Protein AF-A0A9E4YBW5-F1 (afdb_monomer_lite)

Structure (mmCIF, N/CA/C/O backbone):
data_AF-A0A9E4YBW5-F1
#
_entry.id   AF-A0A9E4YBW5-F1
#
loop_
_atom_site.group_PDB
_atom_site.id
_atom_site.type_symbol
_atom_site.label_atom_id
_atom_site.label_alt_id
_atom_site.label_comp_id
_atom_site.label_asym_id
_atom_site.label_entity_id
_atom_site.label_seq_id
_atom_site.pdbx_PDB_ins_code
_atom_site.Cartn_x
_atom_site.Cartn_y
_atom_site.Cartn_z
_atom_site.occupancy
_atom_site.B_iso_or_equiv
_atom_site.auth_seq_id
_atom_site.auth_comp_id
_atom_site.auth_asym_id
_atom_site.auth_atom_id
_atom_site.pdbx_PDB_model_num
ATOM 1 N N . GLY A 1 1 ? 9.482 6.666 -0.525 1.00 86.12 1 GLY A N 1
ATOM 2 C CA . GLY A 1 1 ? 9.357 5.255 -0.113 1.00 86.12 1 GLY A CA 1
ATOM 3 C C . GLY A 1 1 ? 7.940 4.925 0.320 1.00 86.12 1 GLY A C 1
ATOM 4 O O . GLY A 1 1 ? 7.127 4.548 -0.511 1.00 86.12 1 GLY A O 1
ATOM 5 N N . LEU A 1 2 ? 7.605 5.088 1.604 1.00 91.19 2 LEU A N 1
ATOM 6 C CA . LEU A 1 2 ? 6.268 4.728 2.117 1.00 91.19 2 LEU A CA 1
ATOM 7 C C . LEU A 1 2 ? 5.131 5.548 1.490 1.00 91.19 2 LEU A C 1
ATOM 9 O O . LEU A 1 2 ? 4.128 4.981 1.078 1.00 91.19 2 LEU A O 1
ATOM 13 N N . LYS A 1 3 ? 5.311 6.866 1.345 1.00 91.81 3 LYS A N 1
ATOM 14 C CA . LYS A 1 3 ? 4.306 7.751 0.726 1.00 91.81 3 LYS A CA 1
ATOM 15 C C . LYS A 1 3 ? 4.037 7.451 -0.755 1.00 91.81 3 LYS A C 1
ATOM 17 O O . LYS A 1 3 ? 2.979 7.805 -1.251 1.00 91.81 3 LYS A O 1
ATOM 22 N N . ASP A 1 4 ? 4.978 6.794 -1.433 1.0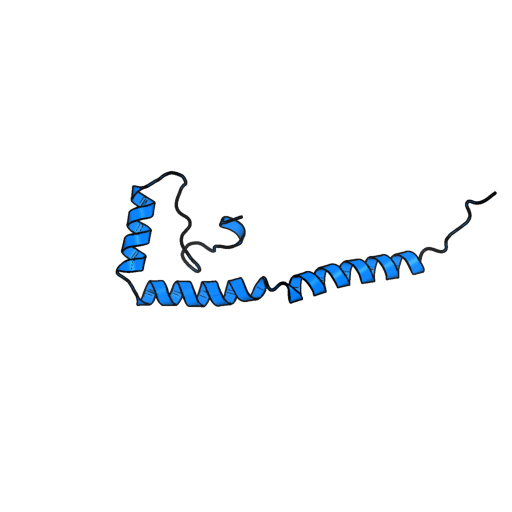0 89.00 4 ASP A N 1
ATOM 23 C CA . ASP A 1 4 ? 4.853 6.452 -2.857 1.00 89.00 4 ASP A CA 1
ATOM 24 C C . ASP A 1 4 ? 4.121 5.115 -3.055 1.00 89.00 4 ASP A C 1
ATOM 26 O O . ASP A 1 4 ? 3.584 4.838 -4.123 1.00 89.00 4 ASP A O 1
ATOM 30 N N . THR A 1 5 ? 4.099 4.269 -2.020 1.00 91.38 5 THR A N 1
ATOM 31 C CA . THR A 1 5 ? 3.537 2.910 -2.070 1.00 91.38 5 THR A CA 1
ATOM 32 C C . THR A 1 5 ? 2.226 2.779 -1.301 1.00 91.38 5 THR A C 1
ATOM 34 O O . THR A 1 5 ? 1.413 1.918 -1.633 1.00 91.38 5 THR A O 1
ATOM 37 N N . VAL A 1 6 ? 1.987 3.649 -0.314 1.00 96.31 6 VAL A N 1
ATOM 38 C CA . VAL A 1 6 ? 0.770 3.674 0.502 1.00 96.31 6 VAL A CA 1
ATOM 39 C C . VAL A 1 6 ? -0.059 4.915 0.181 1.00 96.31 6 VAL A C 1
ATOM 41 O O . VAL A 1 6 ? 0.369 6.046 0.397 1.00 96.31 6 VAL A O 1
ATOM 44 N N . GLN A 1 7 ? -1.290 4.687 -0.266 1.00 96.50 7 GLN A N 1
ATOM 45 C CA . GLN A 1 7 ? -2.359 5.683 -0.327 1.00 96.50 7 GLN A CA 1
ATOM 46 C C . GLN A 1 7 ? -3.103 5.688 1.015 1.00 96.50 7 GLN A C 1
ATOM 48 O O . GLN A 1 7 ? -3.792 4.709 1.334 1.00 96.50 7 GLN A O 1
ATOM 53 N N . ASP A 1 8 ? -2.932 6.762 1.791 1.00 97.44 8 ASP A N 1
ATOM 54 C CA . ASP A 1 8 ? -3.500 6.913 3.136 1.00 97.44 8 ASP A CA 1
ATOM 55 C C . ASP A 1 8 ? -5.029 6.752 3.141 1.00 97.44 8 ASP A C 1
ATOM 57 O O . ASP A 1 8 ? -5.727 7.238 2.251 1.00 97.44 8 ASP A O 1
ATOM 61 N N . GLY A 1 9 ? -5.547 5.994 4.107 1.00 96.69 9 GLY A N 1
ATOM 62 C CA . GLY A 1 9 ? -6.967 5.670 4.252 1.00 96.69 9 GLY A CA 1
ATOM 63 C C . GLY A 1 9 ? -7.536 4.691 3.220 1.00 96.69 9 GLY A C 1
ATOM 64 O O . GLY A 1 9 ? -8.634 4.179 3.430 1.00 96.69 9 GLY A O 1
ATOM 65 N N . ARG A 1 10 ? -6.807 4.388 2.137 1.00 97.31 10 ARG A N 1
ATOM 66 C CA . ARG A 1 10 ? -7.286 3.519 1.048 1.00 97.31 10 ARG A CA 1
ATOM 67 C C . ARG A 1 10 ? -6.558 2.185 0.956 1.00 97.31 10 ARG A C 1
ATOM 69 O O . ARG A 1 10 ? -7.196 1.153 0.793 1.00 97.31 10 ARG A O 1
ATOM 76 N N . THR A 1 11 ? -5.235 2.197 1.077 1.00 97.75 11 THR A N 1
ATOM 77 C CA . THR A 1 11 ? -4.381 0.987 1.011 1.00 97.75 11 THR A CA 1
ATOM 78 C C . THR A 1 11 ? -3.612 0.736 2.310 1.00 97.75 11 THR A C 1
ATOM 80 O O . THR A 1 11 ? -2.917 -0.264 2.453 1.00 97.75 11 THR A O 1
ATOM 83 N N . GLY A 1 12 ? -3.738 1.646 3.272 1.00 97.81 12 GLY A N 1
ATOM 84 C CA . GLY A 1 12 ? -3.076 1.613 4.568 1.00 97.81 12 GLY A CA 1
ATOM 85 C C . GLY A 1 12 ? -3.209 2.970 5.250 1.00 97.81 12 GLY A C 1
ATOM 86 O O . GLY A 1 12 ? -3.906 3.845 4.742 1.00 97.81 12 GLY A O 1
ATOM 87 N N . TYR A 1 13 ? -2.525 3.148 6.377 1.00 97.88 13 TYR A N 1
ATOM 88 C CA . TYR A 1 13 ? -2.429 4.440 7.053 1.00 97.88 13 TYR A CA 1
ATOM 89 C C . TYR A 1 13 ? -0.980 4.906 7.125 1.00 97.88 13 TYR A C 1
ATOM 91 O O . TYR A 1 13 ? -0.077 4.123 7.425 1.00 97.88 13 TYR A O 1
ATOM 99 N N . LEU A 1 14 ? -0.770 6.194 6.881 1.00 97.25 14 LEU A N 1
ATOM 100 C CA . LEU A 1 14 ? 0.496 6.875 7.090 1.00 97.25 14 LEU A CA 1
ATOM 101 C C . LEU A 1 14 ? 0.437 7.620 8.420 1.00 97.25 14 LEU A C 1
ATOM 103 O O . LEU A 1 14 ? -0.235 8.638 8.565 1.00 97.25 14 LEU A O 1
ATOM 107 N N . VAL A 1 15 ? 1.164 7.099 9.402 1.00 96.50 15 VAL A N 1
ATOM 108 C CA . VAL A 1 15 ? 1.228 7.683 10.743 1.00 96.50 15 VAL A CA 1
ATOM 109 C C . VAL A 1 15 ? 2.411 8.655 10.830 1.00 96.50 15 VAL A C 1
ATOM 111 O O . VAL A 1 15 ? 3.489 8.337 10.313 1.00 96.50 15 VAL A O 1
ATOM 114 N N . PRO A 1 16 ? 2.253 9.830 11.473 1.00 93.50 16 PRO A N 1
ATOM 115 C CA . PRO A 1 16 ? 3.363 10.734 11.742 1.00 93.50 16 PRO A CA 1
ATOM 116 C C . PRO A 1 16 ? 4.534 10.039 12.448 1.00 93.50 16 PRO A C 1
ATOM 118 O O . PRO A 1 16 ? 4.366 9.142 13.277 1.00 93.50 16 PRO A O 1
ATOM 121 N N . TRP A 1 17 ? 5.748 10.454 12.096 1.00 93.38 17 TRP A N 1
ATOM 122 C CA . TRP A 1 17 ? 6.963 9.828 12.601 1.00 93.38 17 TRP A CA 1
ATOM 123 C C . TRP A 1 17 ? 7.109 10.030 14.111 1.00 93.38 17 TRP A C 1
ATOM 125 O O . TRP A 1 17 ? 6.979 11.151 14.594 1.00 93.38 17 TRP A O 1
ATOM 135 N N . ARG A 1 18 ? 7.450 8.955 14.837 1.00 93.06 18 ARG A N 1
ATOM 136 C CA . ARG A 1 18 ? 7.671 8.968 16.298 1.00 93.06 18 ARG A CA 1
ATOM 137 C C . ARG A 1 18 ? 6.470 9.478 17.109 1.00 93.06 18 ARG A C 1
ATOM 139 O O . ARG A 1 18 ? 6.657 10.039 18.182 1.00 93.06 18 ARG A O 1
ATOM 146 N N . CYS A 1 19 ? 5.256 9.239 16.620 1.00 96.44 19 CYS A N 1
ATOM 147 C CA . CYS A 1 19 ? 4.024 9.512 17.353 1.00 96.44 19 CYS A CA 1
ATOM 148 C C . CYS A 1 19 ? 3.389 8.176 17.784 1.00 96.44 19 CYS A C 1
ATOM 150 O O . CYS A 1 19 ? 2.697 7.552 16.973 1.00 96.44 19 CYS A O 1
ATOM 152 N N . PRO A 1 20 ? 3.664 7.688 19.009 1.00 97.06 20 PRO A N 1
ATOM 153 C CA . PRO A 1 20 ? 3.178 6.388 19.461 1.00 97.06 20 PRO A CA 1
ATOM 154 C C . PRO A 1 20 ? 1.656 6.352 19.643 1.00 97.06 20 PRO A C 1
ATOM 156 O O . PRO A 1 20 ? 1.054 5.327 19.335 1.00 97.06 20 PRO A O 1
ATOM 159 N N . GLU A 1 21 ? 1.020 7.448 20.062 1.00 97.94 21 GLU A N 1
ATOM 160 C CA . GLU A 1 21 ? -0.428 7.489 20.298 1.00 97.94 21 GLU A CA 1
ATOM 161 C C . GLU A 1 21 ? -1.217 7.332 18.986 1.00 97.94 21 GLU A C 1
ATOM 163 O O . GLU A 1 21 ? -1.971 6.363 18.875 1.00 97.94 21 GLU A O 1
ATOM 168 N N . PRO A 1 22 ? -0.974 8.132 17.924 1.00 97.06 22 PRO A N 1
ATOM 169 C CA . PRO A 1 22 ? -1.630 7.916 16.633 1.00 97.06 22 PRO A CA 1
ATOM 170 C C . PRO A 1 22 ? -1.302 6.552 16.012 1.00 97.06 22 PRO A C 1
ATOM 172 O O . PRO A 1 22 ? -2.103 6.002 15.259 1.00 97.06 22 PRO A O 1
ATOM 175 N N . PHE A 1 23 ? -0.123 5.989 16.300 1.00 97.56 23 PHE A N 1
ATOM 176 C CA . PHE A 1 23 ? 0.234 4.653 15.826 1.00 97.56 23 PHE A CA 1
ATOM 177 C C . PHE A 1 23 ? -0.623 3.576 16.498 1.00 97.56 23 PHE A C 1
ATOM 179 O O . PHE A 1 23 ? -1.190 2.727 15.808 1.0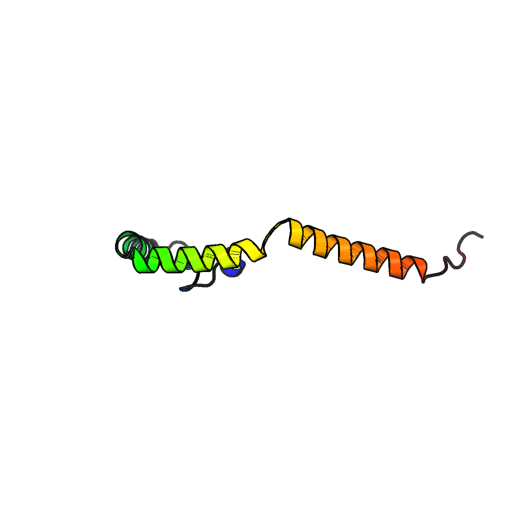0 97.56 23 PHE A O 1
ATOM 186 N N . ALA A 1 24 ? -0.750 3.640 17.826 1.00 98.19 24 ALA A N 1
ATOM 187 C CA . ALA A 1 24 ? -1.581 2.733 18.606 1.00 98.19 24 ALA A CA 1
ATOM 188 C C . ALA A 1 24 ? -3.057 2.834 18.199 1.00 98.19 24 ALA A C 1
ATOM 190 O O . ALA A 1 24 ? -3.684 1.805 17.970 1.00 98.19 24 ALA A O 1
ATOM 191 N N . GLU A 1 25 ? -3.582 4.046 18.005 1.00 98.19 25 GLU A N 1
ATOM 192 C CA . GLU A 1 25 ? -4.960 4.269 17.545 1.00 98.19 25 GLU A CA 1
ATOM 193 C C . GLU A 1 25 ? -5.246 3.594 16.196 1.00 98.19 25 GLU A C 1
ATOM 195 O O . GLU A 1 25 ? -6.261 2.916 16.031 1.00 98.19 25 GLU A O 1
ATOM 200 N N . ARG A 1 26 ? -4.347 3.742 15.209 1.00 97.88 26 ARG A N 1
ATOM 201 C CA . ARG A 1 26 ? -4.519 3.095 13.896 1.00 97.88 26 ARG A CA 1
ATOM 202 C C . ARG A 1 26 ? -4.392 1.582 13.981 1.00 97.88 26 ARG A C 1
ATOM 204 O O . ARG A 1 26 ? -5.111 0.882 13.269 1.00 97.88 26 ARG A O 1
ATOM 211 N N . LEU A 1 27 ? -3.498 1.079 14.828 1.00 98.00 27 LEU A N 1
ATOM 212 C CA . LEU A 1 27 ? -3.350 -0.353 15.043 1.00 98.00 27 LEU A CA 1
ATOM 213 C C . LEU A 1 27 ? -4.616 -0.941 15.676 1.00 98.00 27 LEU A C 1
ATOM 215 O O . LEU A 1 27 ? -5.149 -1.918 15.153 1.00 98.00 27 LEU A O 1
ATOM 219 N N . ASP A 1 28 ? -5.128 -0.320 16.737 1.00 98.69 28 ASP A N 1
ATOM 220 C CA . ASP A 1 28 ? -6.328 -0.768 17.443 1.00 98.69 28 ASP A CA 1
ATOM 221 C C . ASP A 1 28 ? -7.564 -0.732 16.534 1.00 98.69 28 ASP A C 1
ATOM 223 O O . ASP A 1 28 ? -8.288 -1.724 16.423 1.00 98.69 28 ASP A O 1
ATOM 227 N N . LEU A 1 29 ? -7.735 0.345 15.757 1.00 98.44 29 LEU A N 1
ATOM 228 C CA . LEU A 1 29 ? -8.773 0.440 14.728 1.00 98.44 29 LEU A CA 1
ATOM 229 C C . LEU A 1 29 ? -8.715 -0.738 13.744 1.00 98.44 29 LEU A C 1
ATOM 231 O O . LEU A 1 29 ? -9.742 -1.335 13.422 1.00 98.44 29 LEU A O 1
ATOM 235 N N . LEU A 1 30 ? -7.527 -1.083 13.243 1.00 98.38 30 LEU A N 1
ATOM 236 C CA . LEU A 1 30 ? -7.383 -2.180 12.286 1.00 98.38 30 LEU A CA 1
ATOM 237 C C . LEU A 1 30 ? -7.569 -3.550 12.927 1.00 98.38 30 LEU A C 1
ATOM 239 O O . LEU A 1 30 ? -8.075 -4.445 12.253 1.00 98.38 30 LEU A O 1
ATOM 243 N N . LEU A 1 31 ? -7.170 -3.743 14.183 1.00 98.50 31 LEU A N 1
ATOM 244 C CA . LEU A 1 31 ? -7.346 -5.007 14.900 1.00 98.50 31 LEU A CA 1
ATOM 245 C C . LEU A 1 31 ? -8.823 -5.263 15.219 1.00 98.50 31 LEU A C 1
ATOM 247 O O . LEU A 1 31 ? -9.307 -6.376 14.995 1.00 98.50 31 LEU A O 1
ATOM 251 N N . THR A 1 32 ? -9.545 -4.227 15.643 1.00 98.69 32 THR A N 1
ATOM 252 C CA . THR A 1 32 ? -10.950 -4.306 16.074 1.00 98.69 32 THR A CA 1
ATOM 253 C C . THR A 1 32 ? -11.960 -4.222 14.924 1.00 98.69 32 THR A C 1
ATOM 255 O O . THR A 1 32 ? -13.077 -4.717 15.061 1.00 98.69 32 THR A O 1
ATOM 258 N N . ASN A 1 33 ? -11.587 -3.672 13.762 1.00 98.69 33 ASN A N 1
ATOM 259 C CA . ASN A 1 33 ? -12.471 -3.533 12.600 1.00 98.69 33 ASN A CA 1
ATOM 260 C C . ASN A 1 33 ? -12.030 -4.428 11.426 1.00 98.69 33 ASN A C 1
ATOM 262 O O . ASN A 1 33 ? -11.337 -3.997 10.498 1.00 98.69 33 ASN A O 1
ATOM 266 N N . GLU A 1 34 ? -12.452 -5.698 11.443 1.00 98.62 34 GLU A N 1
ATOM 267 C CA . GLU A 1 34 ? -12.145 -6.647 10.363 1.00 98.62 34 GLU A CA 1
ATOM 268 C C . GLU A 1 34 ? -12.619 -6.184 8.969 1.00 98.62 34 GLU A C 1
ATOM 270 O O . GLU A 1 34 ? -11.819 -6.284 8.031 1.00 98.62 34 GLU A O 1
ATOM 275 N N . PRO A 1 35 ? -13.858 -5.681 8.780 1.00 98.69 35 PRO A N 1
ATOM 276 C CA . PRO A 1 35 ? -14.313 -5.227 7.467 1.00 98.69 35 PRO A CA 1
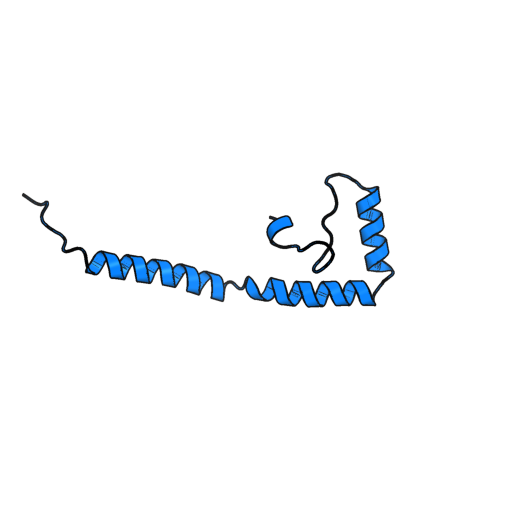ATOM 277 C C . PRO A 1 35 ? -13.407 -4.153 6.858 1.00 98.69 35 PRO A C 1
ATOM 279 O O . PRO A 1 35 ? -13.016 -4.267 5.691 1.00 98.69 35 PRO A O 1
ATOM 282 N N . LEU A 1 36 ? -13.012 -3.157 7.658 1.00 98.56 36 LEU A N 1
ATOM 283 C CA . LEU A 1 36 ? -12.079 -2.110 7.247 1.00 98.56 36 LEU A CA 1
ATOM 284 C C . LEU A 1 36 ? -10.716 -2.703 6.876 1.00 98.56 36 LEU A C 1
ATOM 286 O O . LEU A 1 36 ? -10.218 -2.457 5.776 1.00 98.56 36 LEU A O 1
ATOM 290 N N . ARG A 1 37 ? -10.144 -3.541 7.751 1.00 98.56 37 ARG A N 1
ATOM 291 C CA . ARG A 1 37 ? -8.854 -4.211 7.521 1.00 98.56 37 ARG A CA 1
ATOM 292 C C . ARG A 1 37 ? -8.855 -5.019 6.222 1.00 98.56 37 ARG A C 1
ATOM 294 O O . ARG A 1 37 ? -7.910 -4.933 5.438 1.00 98.56 37 ARG A O 1
ATOM 301 N N . ARG A 1 38 ? -9.925 -5.774 5.954 1.00 98.62 38 ARG A N 1
ATOM 302 C CA . ARG A 1 38 ? -10.084 -6.539 4.706 1.00 98.62 38 ARG A CA 1
ATOM 303 C C . ARG A 1 38 ? -10.215 -5.624 3.492 1.00 98.62 38 ARG A C 1
ATOM 305 O O . ARG A 1 38 ? -9.668 -5.950 2.443 1.00 98.62 38 ARG A O 1
ATOM 312 N N . SER A 1 39 ? -10.935 -4.509 3.615 1.00 98.50 39 SER A N 1
ATOM 313 C CA . SER A 1 39 ? -11.097 -3.540 2.528 1.00 98.50 39 SER A CA 1
ATOM 314 C C . SER A 1 39 ? -9.766 -2.910 2.128 1.00 98.50 39 SER A C 1
ATOM 316 O O . SER A 1 39 ? -9.382 -3.000 0.963 1.00 98.50 39 SER A O 1
ATOM 318 N N . LEU A 1 40 ? -9.025 -2.375 3.103 1.00 98.50 40 LEU A N 1
ATOM 319 C CA . LEU A 1 40 ? -7.680 -1.827 2.900 1.00 98.50 40 LEU A CA 1
ATOM 320 C C . LEU A 1 40 ? -6.747 -2.867 2.269 1.00 98.50 40 LEU A C 1
ATOM 322 O O . LEU A 1 40 ? -6.044 -2.558 1.313 1.00 98.50 40 LEU A O 1
ATOM 326 N N . GLY A 1 41 ? -6.777 -4.115 2.753 1.00 98.38 41 GLY A N 1
ATOM 327 C CA . GLY A 1 41 ? -5.950 -5.200 2.219 1.00 98.38 41 GLY A CA 1
ATOM 328 C C . GLY A 1 41 ? -6.249 -5.549 0.756 1.00 98.38 41 GLY A C 1
ATOM 329 O O . GLY A 1 41 ? -5.319 -5.798 -0.012 1.00 98.38 41 GLY A O 1
ATOM 330 N N . ARG A 1 42 ? -7.524 -5.536 0.339 1.00 98.50 42 ARG A N 1
ATOM 331 C CA . ARG A 1 42 ? -7.900 -5.763 -1.070 1.00 98.50 42 ARG A CA 1
ATOM 332 C C . ARG A 1 42 ? -7.391 -4.646 -1.978 1.00 98.50 42 ARG A C 1
ATOM 334 O O . ARG A 1 42 ? -6.778 -4.941 -3.001 1.00 98.50 42 ARG A O 1
ATOM 341 N N . GLU A 1 43 ? -7.600 -3.392 -1.587 1.00 98.25 43 GLU A N 1
ATOM 342 C CA . GLU A 1 43 ? -7.100 -2.233 -2.337 1.00 98.25 43 GLU A CA 1
ATOM 343 C C . GLU A 1 43 ? -5.565 -2.245 -2.408 1.00 98.25 43 GLU A C 1
ATOM 345 O O . GLU A 1 43 ? -4.987 -2.078 -3.482 1.00 98.25 43 GLU A O 1
ATOM 350 N N . ALA A 1 44 ? -4.894 -2.520 -1.285 1.00 97.62 44 ALA A N 1
ATOM 351 C CA . ALA A 1 44 ? -3.439 -2.618 -1.218 1.00 97.62 44 ALA A CA 1
ATOM 352 C C . ALA A 1 44 ? -2.899 -3.714 -2.140 1.00 97.62 44 ALA A C 1
ATOM 354 O O . ALA A 1 44 ? -1.920 -3.495 -2.851 1.00 97.62 44 ALA A O 1
ATOM 355 N N . ARG A 1 45 ? -3.558 -4.881 -2.178 1.00 97.12 45 ARG A N 1
ATOM 356 C CA . ARG A 1 45 ? -3.189 -5.971 -3.086 1.00 97.12 45 ARG A CA 1
ATOM 357 C C . ARG A 1 45 ? -3.293 -5.532 -4.542 1.00 97.12 45 ARG A C 1
ATOM 359 O O . ARG A 1 45 ? -2.342 -5.745 -5.286 1.00 97.12 45 ARG A O 1
ATOM 366 N N . ALA A 1 46 ? -4.402 -4.909 -4.937 1.00 95.12 46 ALA A N 1
ATOM 367 C CA . ALA A 1 46 ? -4.598 -4.444 -6.308 1.00 95.12 46 ALA A CA 1
ATOM 368 C C . ALA A 1 46 ? -3.516 -3.437 -6.736 1.00 95.12 46 ALA A C 1
ATOM 370 O O . ALA A 1 46 ? -2.967 -3.554 -7.829 1.00 95.12 46 ALA A O 1
ATOM 371 N N . VAL A 1 47 ? -3.153 -2.497 -5.856 1.00 94.12 47 VAL A N 1
ATOM 372 C CA . VAL A 1 47 ? -2.080 -1.526 -6.120 1.00 94.12 47 VAL A CA 1
ATOM 373 C C . VAL A 1 47 ? -0.710 -2.206 -6.187 1.00 94.12 47 VAL A C 1
ATOM 375 O O . VAL A 1 47 ? 0.046 -1.958 -7.125 1.00 94.12 47 VAL A O 1
ATOM 378 N N . ALA A 1 48 ? -0.392 -3.104 -5.251 1.00 93.25 48 ALA A N 1
ATOM 379 C CA . ALA A 1 48 ? 0.881 -3.826 -5.225 1.00 93.25 48 ALA A CA 1
ATOM 380 C C . ALA A 1 48 ? 1.128 -4.640 -6.507 1.00 93.25 48 ALA A C 1
ATOM 382 O O . ALA A 1 48 ? 2.253 -4.703 -6.997 1.00 93.25 48 ALA A O 1
ATOM 383 N N . GLU A 1 49 ? 0.076 -5.212 -7.094 1.00 92.69 49 GLU A N 1
ATOM 384 C CA . GLU A 1 49 ? 0.163 -5.974 -8.345 1.00 92.69 49 GLU A CA 1
ATOM 385 C C . GLU A 1 49 ? 0.555 -5.123 -9.560 1.00 92.69 49 GLU A C 1
ATOM 387 O O . GLU A 1 49 ? 0.989 -5.660 -10.578 1.00 92.69 49 GLU A O 1
ATOM 392 N N . THR A 1 50 ? 0.467 -3.796 -9.461 1.00 89.81 50 THR A N 1
ATOM 393 C CA . THR A 1 50 ? 0.963 -2.898 -10.512 1.00 89.81 50 THR A CA 1
ATOM 394 C C . THR A 1 50 ? 2.484 -2.730 -10.488 1.00 89.81 50 THR A C 1
ATOM 396 O O . THR A 1 50 ? 3.058 -2.366 -11.510 1.00 89.81 50 THR A O 1
ATOM 399 N N . TYR A 1 51 ? 3.144 -3.074 -9.377 1.00 89.62 51 TYR A N 1
ATOM 400 C CA . TYR A 1 51 ? 4.594 -2.956 -9.176 1.00 89.62 51 TYR A CA 1
ATOM 401 C C . TYR A 1 51 ? 5.355 -4.265 -9.453 1.00 89.62 51 TYR A C 1
ATOM 403 O O . TYR A 1 51 ? 6.421 -4.515 -8.890 1.00 89.62 51 TYR A O 1
ATOM 411 N N . ARG A 1 52 ? 4.810 -5.141 -10.304 1.00 91.31 52 ARG A N 1
ATOM 412 C CA . ARG A 1 52 ? 5.445 -6.418 -10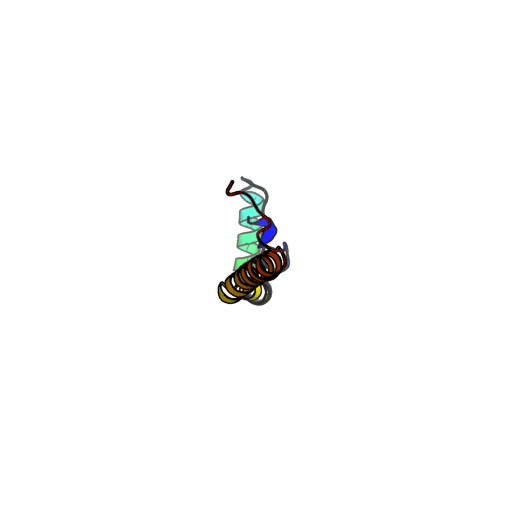.667 1.00 91.31 52 ARG A CA 1
ATOM 413 C C . ARG A 1 52 ? 6.769 -6.206 -11.399 1.00 91.31 52 ARG A C 1
ATOM 415 O O . ARG A 1 52 ? 6.848 -5.398 -12.321 1.00 91.31 52 ARG A O 1
ATOM 422 N N . TRP A 1 53 ? 7.769 -7.025 -11.068 1.00 93.31 53 TRP A N 1
ATOM 423 C CA . TRP A 1 53 ? 9.076 -7.017 -11.738 1.00 93.31 53 TRP A CA 1
ATOM 424 C C . TRP A 1 53 ? 8.991 -7.202 -13.253 1.00 93.31 53 TRP A C 1
ATOM 426 O O . TRP A 1 53 ? 9.767 -6.580 -13.966 1.00 93.31 53 TRP A O 1
ATOM 436 N N . SER A 1 54 ? 8.032 -7.989 -13.749 1.00 93.69 54 SER A N 1
ATOM 437 C CA . SER A 1 54 ? 7.805 -8.145 -15.191 1.00 93.69 54 SER A CA 1
ATOM 438 C C . SER A 1 54 ? 7.516 -6.806 -15.872 1.00 93.69 54 SER A C 1
ATOM 440 O O . SER A 1 54 ? 8.137 -6.479 -16.874 1.00 93.69 54 SER A O 1
ATOM 442 N N . ARG A 1 55 ? 6.667 -5.973 -15.261 1.00 91.56 55 ARG A N 1
ATOM 443 C CA . ARG A 1 55 ? 6.332 -4.641 -15.775 1.00 91.56 55 ARG A CA 1
ATOM 444 C C . ARG A 1 55 ? 7.539 -3.703 -15.757 1.00 91.56 55 ARG A C 1
ATOM 446 O O . ARG A 1 55 ? 7.706 -2.897 -16.664 1.00 91.56 55 ARG A O 1
ATOM 453 N N . VAL A 1 56 ? 8.371 -3.792 -14.719 1.00 93.25 56 VAL A N 1
ATOM 454 C CA . VAL A 1 56 ? 9.617 -3.014 -14.639 1.00 93.25 56 VAL A CA 1
ATOM 455 C C . VAL A 1 56 ? 10.589 -3.454 -15.736 1.00 93.25 56 VAL A C 1
ATOM 457 O O . VAL A 1 56 ? 11.170 -2.604 -16.402 1.00 93.25 56 VAL A O 1
ATOM 460 N N . ALA A 1 57 ? 10.732 -4.762 -15.961 1.00 96.38 57 ALA A N 1
ATOM 461 C CA . ALA A 1 57 ? 11.589 -5.303 -17.011 1.00 96.38 57 ALA A CA 1
ATOM 462 C C . AL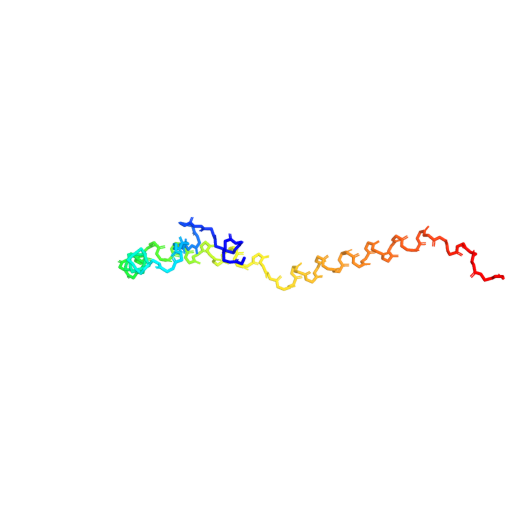A A 1 57 ? 11.139 -4.845 -18.406 1.00 96.38 57 ALA A C 1
ATOM 464 O O . ALA A 1 57 ? 11.968 -4.345 -19.156 1.00 96.38 57 ALA A O 1
ATOM 465 N N . GLU A 1 58 ? 9.839 -4.915 -18.708 1.00 96.06 58 GLU A N 1
ATOM 466 C CA . GLU A 1 58 ? 9.254 -4.419 -19.965 1.00 96.06 58 GLU A CA 1
ATOM 467 C C . GLU A 1 58 ? 9.546 -2.922 -20.187 1.00 96.06 58 GLU A C 1
ATOM 469 O O . GLU A 1 58 ? 9.911 -2.502 -21.284 1.00 96.06 58 GLU A O 1
ATOM 474 N N . GLN A 1 59 ? 9.431 -2.099 -19.138 1.00 95.50 59 GLN A N 1
ATOM 475 C CA . GLN A 1 59 ? 9.735 -0.664 -19.223 1.00 95.50 59 GLN A CA 1
ATOM 476 C C . GLN A 1 59 ? 11.215 -0.403 -19.510 1.00 95.50 59 GLN A C 1
ATOM 478 O O . GLN A 1 59 ? 11.542 0.449 -20.334 1.00 95.50 59 GLN A O 1
ATOM 483 N N . VAL A 1 60 ? 12.113 -1.132 -18.844 1.00 97.12 60 VAL A N 1
ATOM 484 C CA . VAL A 1 60 ? 13.560 -1.008 -19.066 1.00 97.12 60 VAL A CA 1
ATOM 485 C C . VAL A 1 60 ? 13.942 -1.506 -20.462 1.00 97.12 60 VAL A C 1
ATOM 487 O O . VAL A 1 60 ? 14.731 -0.859 -21.146 1.00 97.12 60 VAL A O 1
ATOM 490 N N . GLU A 1 61 ? 13.353 -2.614 -20.912 1.00 97.38 61 GLU A N 1
ATOM 491 C CA . GLU A 1 61 ? 13.549 -3.153 -22.258 1.00 97.38 61 GLU A CA 1
ATOM 492 C C . GLU A 1 61 ? 13.130 -2.145 -23.334 1.00 97.38 61 GLU A C 1
ATOM 494 O O . GLU A 1 61 ? 13.895 -1.916 -24.272 1.00 97.38 61 GLU A O 1
ATOM 499 N N . SER A 1 62 ? 11.980 -1.480 -23.171 1.00 97.00 62 SER A N 1
ATOM 500 C CA . SER A 1 62 ? 11.531 -0.420 -24.086 1.00 97.00 62 SER A CA 1
ATOM 501 C C . SER A 1 62 ? 12.578 0.685 -24.227 1.00 97.00 62 SER A C 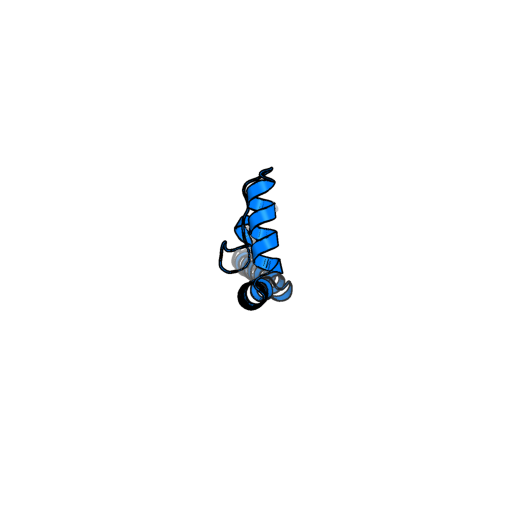1
ATOM 503 O O . SER A 1 62 ? 12.905 1.084 -25.341 1.00 97.00 62 SER A O 1
ATOM 505 N N . VAL A 1 63 ? 13.163 1.137 -23.112 1.00 97.25 63 VAL A N 1
ATOM 506 C CA . VAL A 1 63 ? 14.212 2.169 -23.129 1.00 97.25 63 VAL A CA 1
ATOM 507 C C . VAL A 1 63 ? 15.452 1.691 -23.891 1.00 97.25 63 VAL A C 1
ATOM 509 O O . VAL A 1 63 ? 16.036 2.454 -24.661 1.00 97.25 63 VAL A O 1
ATOM 512 N N . TYR A 1 64 ? 15.862 0.431 -23.719 1.00 96.50 64 TYR A N 1
ATOM 513 C CA . TYR A 1 64 ? 16.983 -0.129 -24.478 1.00 96.50 64 TYR A CA 1
ATOM 514 C C . TYR A 1 64 ? 16.675 -0.268 -25.967 1.00 96.50 64 TYR A C 1
ATOM 516 O O . TYR A 1 64 ? 17.534 0.047 -26.793 1.00 96.50 64 TYR A O 1
ATOM 524 N N . HIS A 1 65 ? 15.464 -0.692 -26.323 1.00 95.81 65 HIS A N 1
ATOM 525 C CA . HIS A 1 65 ? 15.039 -0.779 -27.714 1.00 95.81 65 HIS A CA 1
ATOM 526 C C . HIS A 1 65 ? 15.053 0.603 -28.387 1.00 95.81 65 HIS A C 1
ATOM 528 O O . HIS A 1 65 ? 15.607 0.747 -29.479 1.00 95.81 65 HIS A O 1
ATOM 534 N N . ASP A 1 66 ? 14.534 1.631 -27.714 1.00 94.81 66 ASP A N 1
ATOM 535 C CA . ASP A 1 66 ? 14.531 3.014 -28.205 1.00 94.81 66 ASP A CA 1
ATOM 536 C C . ASP A 1 66 ? 15.956 3.558 -28.390 1.00 94.81 66 ASP A C 1
ATOM 538 O O . ASP A 1 66 ? 16.278 4.192 -29.403 1.00 94.81 66 ASP A O 1
ATOM 542 N N . LEU A 1 67 ? 16.853 3.263 -27.445 1.00 95.38 67 LEU A N 1
ATOM 543 C CA . LEU A 1 67 ? 18.250 3.681 -27.524 1.00 95.38 67 LEU A CA 1
ATOM 544 C C . LEU A 1 67 ? 18.990 2.995 -28.683 1.00 95.38 67 LEU A C 1
ATOM 546 O O . LEU A 1 67 ? 19.697 3.653 -29.441 1.00 95.38 67 LEU A O 1
ATOM 550 N N . VAL A 1 68 ? 18.812 1.685 -28.870 1.00 94.56 68 VAL A N 1
ATOM 551 C CA . VAL A 1 68 ? 19.442 0.948 -29.980 1.00 94.56 68 VAL A CA 1
ATOM 552 C C . VAL A 1 68 ? 18.858 1.373 -31.331 1.00 94.56 68 VAL A C 1
ATOM 554 O O . VAL A 1 68 ? 19.603 1.528 -32.303 1.00 94.56 68 VAL A O 1
ATOM 557 N N . GLY A 1 69 ? 17.542 1.585 -31.404 1.00 89.19 69 GLY A N 1
ATOM 558 C CA . GLY A 1 69 ? 16.856 2.060 -32.605 1.00 89.19 69 GLY A CA 1
ATOM 559 C C . GLY A 1 69 ? 17.331 3.448 -33.037 1.00 89.19 69 GLY A C 1
ATOM 560 O O . GLY A 1 69 ? 17.633 3.654 -34.213 1.00 89.19 69 GLY A O 1
ATOM 561 N N . SER A 1 70 ? 17.480 4.375 -32.086 1.00 82.62 70 SER A N 1
ATOM 562 C CA . SER A 1 70 ? 18.017 5.715 -32.353 1.00 82.62 70 SER A CA 1
ATOM 563 C C . SER A 1 70 ? 19.495 5.689 -32.760 1.00 82.62 70 SER A C 1
ATOM 565 O O . SER A 1 70 ? 19.871 6.385 -33.702 1.00 82.62 70 SER A O 1
ATOM 567 N N . TYR A 1 71 ? 20.321 4.829 -32.154 1.00 70.69 71 TYR A N 1
ATOM 568 C CA . TYR A 1 71 ? 21.739 4.700 -32.519 1.00 70.69 71 TYR A CA 1
ATOM 569 C C . TYR A 1 71 ? 21.954 4.142 -33.933 1.00 70.69 71 TYR A C 1
ATOM 571 O O . TYR A 1 71 ? 22.886 4.546 -34.620 1.00 70.69 71 TYR A O 1
ATOM 579 N N . ARG A 1 72 ? 21.078 3.247 -34.411 1.00 61.22 72 ARG A N 1
ATOM 580 C CA . ARG A 1 72 ? 21.122 2.739 -35.797 1.00 61.22 72 ARG A CA 1
ATOM 581 C C . ARG A 1 72 ? 20.743 3.792 -36.847 1.00 61.22 72 ARG A C 1
ATOM 583 O O . ARG A 1 72 ? 21.093 3.620 -38.011 1.00 61.22 72 ARG A O 1
ATOM 590 N N . GLY A 1 73 ? 20.051 4.863 -36.448 1.00 54.91 73 GLY A N 1
ATOM 591 C CA . GLY A 1 73 ? 19.732 6.016 -37.298 1.00 54.91 73 GLY A CA 1
ATOM 592 C C . GLY A 1 73 ? 20.830 7.085 -37.348 1.00 54.91 73 GLY A C 1
ATOM 593 O O . GLY A 1 73 ? 20.813 7.935 -38.236 1.00 54.91 73 GLY A O 1
ATOM 594 N N . VAL A 1 74 ? 21.807 7.034 -36.437 1.00 56.41 74 VAL A N 1
ATOM 595 C CA . VAL A 1 74 ? 23.000 7.883 -36.478 1.00 56.41 74 VAL A CA 1
ATOM 596 C C . VAL A 1 74 ? 24.071 7.123 -37.249 1.00 56.41 74 VAL A C 1
ATOM 598 O O . VAL A 1 74 ? 24.741 6.243 -36.712 1.00 56.41 74 VAL A O 1
ATOM 601 N N . ALA A 1 75 ? 24.230 7.439 -38.537 1.00 56.38 75 ALA A N 1
ATOM 602 C CA . ALA A 1 75 ? 25.412 7.012 -39.272 1.00 56.38 75 ALA A CA 1
ATOM 603 C C . ALA A 1 75 ? 26.645 7.413 -38.452 1.00 56.38 75 ALA A C 1
ATOM 605 O O . ALA A 1 75 ? 26.782 8.579 -38.077 1.00 56.38 75 ALA A O 1
ATOM 606 N N . VAL A 1 76 ? 27.519 6.447 -38.157 1.00 58.69 76 VAL A N 1
ATOM 607 C CA . VAL A 1 76 ? 28.835 6.690 -37.559 1.00 58.69 76 VAL A CA 1
ATOM 608 C C . VAL A 1 76 ? 29.650 7.480 -38.584 1.00 58.69 76 VAL A C 1
ATOM 610 O O . VAL A 1 76 ? 30.403 6.933 -39.385 1.00 58.69 76 VAL A O 1
ATOM 613 N N . GLY A 1 77 ? 29.411 8.787 -38.628 1.00 52.06 77 GLY A N 1
ATOM 614 C CA . GLY A 1 77 ? 30.154 9.739 -39.422 1.00 52.06 77 GLY A CA 1
ATOM 615 C C . GLY A 1 77 ? 31.505 9.964 -38.766 1.00 52.06 77 GLY A C 1
ATOM 616 O O . GLY A 1 77 ? 31.592 10.658 -37.762 1.00 52.06 77 GLY A O 1
ATOM 617 N N . ALA A 1 78 ? 32.526 9.343 -39.352 1.00 54.09 78 ALA A N 1
ATOM 618 C CA . ALA A 1 78 ? 33.893 9.844 -39.451 1.00 54.09 78 ALA A CA 1
ATOM 619 C C . ALA A 1 78 ? 34.517 10.466 -38.183 1.00 54.09 78 ALA A C 1
ATOM 621 O O . ALA A 1 78 ? 34.498 11.677 -38.006 1.00 54.09 78 ALA A O 1
ATOM 622 N N . HIS A 1 79 ? 35.222 9.653 -37.394 1.00 51.09 79 HIS A N 1
ATOM 623 C CA . HIS A 1 79 ? 36.445 10.113 -36.723 1.00 51.09 79 HIS A CA 1
ATOM 624 C C . HIS A 1 79 ? 37.426 8.954 -36.519 1.00 51.09 79 HIS A C 1
ATOM 626 O O . HIS A 1 79 ? 37.672 8.497 -35.408 1.00 51.09 79 HIS A O 1
ATOM 632 N N . VAL A 1 80 ? 37.994 8.481 -37.630 1.00 50.94 80 VAL A N 1
ATOM 633 C CA . VAL A 1 80 ? 39.351 7.923 -37.646 1.00 50.94 80 VAL A CA 1
ATOM 634 C C . VAL A 1 80 ? 40.032 8.453 -38.908 1.00 50.94 80 VAL A C 1
ATOM 636 O O . VAL A 1 80 ? 39.828 7.925 -39.999 1.00 50.94 80 VAL A O 1
ATOM 639 N N . ALA A 1 81 ? 40.776 9.542 -38.742 1.00 41.97 81 ALA A N 1
ATOM 640 C CA . ALA A 1 81 ? 41.874 9.976 -39.596 1.00 41.97 81 ALA A CA 1
ATOM 641 C C . ALA A 1 81 ? 42.865 10.714 -38.694 1.00 41.97 81 ALA A C 1
ATOM 643 O O . ALA A 1 81 ? 42.384 11.559 -37.901 1.00 41.97 81 ALA A O 1
#

pLDDT: mean 90.15, std 14.37, range [41.97, 98.69]

Secondary structure (DSSP, 8-state):
-HHHH--BTTTB--PPTT-HHHHHHHHHHHHH-HHHHHHHHHHHHHHHGGG-HHHHHHHHHHHHHHHHHHHHHS-------

Radius of gyration: 23.11 Å; chains: 1; bounding box: 56×19×60 Å

Foldseek 3Di:
DCVVLDDDQQQAHDDPPPDVVSVVVRVCCLVVDVVSVVRSPVRSVVSVVVVDPVVVVVVVVVVVVVVVVVVVVDDPPDDDD

Sequence (81 aa):
GLKDTVQDGRTGYLVPWRCPEPFAERLDLLLTNEPLRRSLGREARAVAETYRWSRVAEQVESVYHDLVGSYRGVAVGAHVA